Protein AF-F7YTV9-F1 (afdb_monomer_lite)

Radius of gyration: 25.94 Å; chains: 1; bounding box: 55×18×76 Å

Foldseek 3Di:
DPVVVVVLLVVLVVLLVVLVVCLVVVVVVVNVVSVVVNVVSVVPDPDDDPVSVVVVVVSVVVSVVSVVVVVVVVVVVVVVVVVVVVVVVVVVVVVVVVVVVVVVVD

Organism: NCBI:txid688269

Structure (mmCIF, N/CA/C/O backbone):
data_AF-F7YTV9-F1
#
_entry.id   AF-F7YTV9-F1
#
loop_
_atom_site.group_PDB
_atom_site.id
_atom_site.type_symbol
_atom_site.label_atom_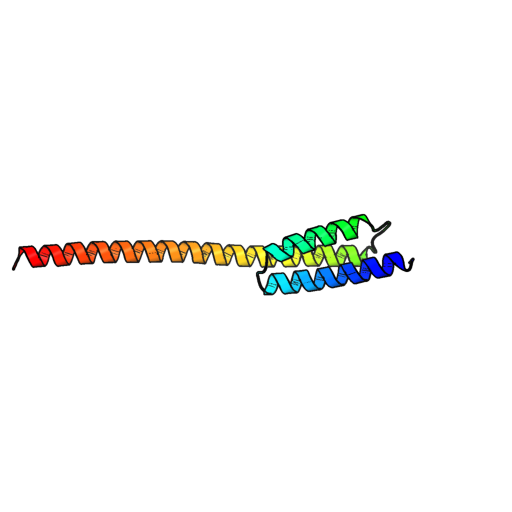id
_atom_site.label_alt_id
_atom_site.label_comp_id
_atom_site.label_asym_id
_atom_site.label_entity_id
_atom_site.label_seq_id
_atom_site.pdbx_PDB_ins_code
_atom_site.Cartn_x
_atom_site.Cartn_y
_atom_site.Cartn_z
_atom_site.occupancy
_atom_site.B_iso_or_equiv
_atom_site.auth_seq_id
_atom_site.auth_comp_id
_atom_site.auth_asym_id
_atom_site.auth_atom_id
_atom_site.pdbx_PDB_model_num
ATOM 1 N N . MET A 1 1 ? 18.338 -0.084 -26.266 1.00 57.09 1 MET A N 1
ATOM 2 C CA . MET A 1 1 ? 18.330 -0.548 -24.866 1.00 57.09 1 MET A CA 1
ATOM 3 C C . MET A 1 1 ? 19.078 -1.862 -24.836 1.00 57.09 1 MET A C 1
ATOM 5 O O . MET A 1 1 ? 18.886 -2.656 -25.748 1.00 57.09 1 MET A O 1
ATOM 9 N N . GLN A 1 2 ? 20.020 -2.038 -23.912 1.00 62.03 2 GLN A N 1
ATOM 10 C CA . GLN A 1 2 ? 20.727 -3.313 -23.776 1.00 62.03 2 GLN A CA 1
ATOM 11 C C . GLN A 1 2 ? 19.773 -4.340 -23.143 1.00 62.03 2 GLN A C 1
ATOM 13 O O . GLN A 1 2 ? 18.913 -3.963 -22.353 1.00 62.03 2 GLN A O 1
ATOM 18 N N . ALA A 1 3 ? 19.934 -5.632 -23.443 1.00 68.81 3 ALA A N 1
ATOM 19 C CA . ALA A 1 3 ? 19.089 -6.704 -22.891 1.00 68.81 3 ALA A CA 1
ATOM 20 C C . ALA A 1 3 ? 19.046 -6.732 -21.343 1.00 68.81 3 ALA A C 1
ATOM 22 O O . ALA A 1 3 ? 18.109 -7.263 -20.753 1.00 68.81 3 ALA A O 1
ATOM 23 N N . PHE A 1 4 ? 20.049 -6.142 -20.684 1.00 73.12 4 PHE A N 1
ATOM 24 C CA . PHE A 1 4 ? 20.094 -5.946 -19.235 1.00 73.12 4 PHE A CA 1
ATOM 25 C C . PHE A 1 4 ? 19.028 -4.954 -18.739 1.00 73.12 4 PHE A C 1
ATOM 27 O O . PHE A 1 4 ? 18.298 -5.265 -17.800 1.00 73.12 4 PHE A O 1
ATOM 34 N N . ASP A 1 5 ? 18.868 -3.810 -19.412 1.00 80.81 5 ASP A N 1
ATOM 35 C CA . ASP A 1 5 ? 17.855 -2.809 -19.054 1.00 80.81 5 ASP A CA 1
ATOM 36 C C . ASP A 1 5 ? 16.441 -3.368 -19.244 1.00 80.81 5 ASP A C 1
ATOM 38 O O . ASP A 1 5 ? 15.553 -3.105 -18.440 1.00 80.81 5 ASP A O 1
ATOM 42 N N . GLU A 1 6 ? 16.228 -4.198 -20.268 1.00 86.38 6 GLU A N 1
ATOM 43 C CA . GLU A 1 6 ? 14.932 -4.843 -20.515 1.00 86.38 6 GLU A CA 1
ATOM 44 C C . GLU A 1 6 ? 14.532 -5.794 -19.376 1.00 86.38 6 GLU A C 1
ATOM 46 O O . GLU A 1 6 ? 13.369 -5.818 -18.966 1.00 86.38 6 GLU A O 1
ATOM 51 N N . GLN A 1 7 ? 15.490 -6.539 -18.815 1.00 90.31 7 GLN A N 1
ATOM 52 C CA . GLN A 1 7 ? 15.245 -7.403 -17.656 1.00 90.31 7 GLN A CA 1
ATOM 53 C C . GLN A 1 7 ? 14.946 -6.593 -16.391 1.00 90.31 7 GLN A C 1
ATOM 55 O O . GLN A 1 7 ? 14.025 -6.946 -15.651 1.00 90.31 7 GLN A O 1
ATOM 60 N N . LEU A 1 8 ? 15.677 -5.497 -16.160 1.00 91.81 8 LEU A N 1
ATOM 61 C CA . LEU A 1 8 ? 15.413 -4.602 -15.033 1.00 91.81 8 LEU A CA 1
ATOM 62 C C . LEU A 1 8 ? 14.031 -3.953 -15.143 1.00 91.81 8 LEU A C 1
ATOM 64 O O . LEU A 1 8 ? 13.300 -3.926 -14.158 1.00 91.81 8 LEU A O 1
ATOM 68 N N . VAL A 1 9 ? 13.639 -3.488 -16.335 1.00 92.81 9 VAL A N 1
ATOM 69 C CA . VAL A 1 9 ? 12.306 -2.912 -16.576 1.00 92.81 9 VAL A CA 1
ATOM 70 C C . VAL A 1 9 ? 11.220 -3.945 -16.313 1.00 92.81 9 VAL A C 1
ATOM 72 O O . VAL A 1 9 ? 10.246 -3.636 -15.630 1.00 92.81 9 VAL A O 1
ATOM 75 N N . LYS A 1 10 ? 11.383 -5.175 -16.813 1.00 93.50 10 LYS A N 1
ATOM 76 C CA . LYS A 1 10 ? 10.409 -6.242 -16.575 1.00 93.50 10 LYS A CA 1
ATOM 77 C C . LYS A 1 10 ? 10.243 -6.515 -15.081 1.00 93.50 10 LYS A C 1
ATOM 79 O O . LYS A 1 10 ? 9.117 -6.516 -14.594 1.00 93.50 10 LYS A O 1
ATOM 84 N N . ARG A 1 11 ? 11.351 -6.687 -14.352 1.00 95.19 11 ARG A N 1
ATOM 85 C CA . ARG A 1 11 ? 11.300 -6.940 -12.908 1.00 95.19 11 ARG A CA 1
ATOM 86 C C . ARG A 1 11 ? 10.684 -5.766 -12.149 1.00 95.19 11 ARG A C 1
ATOM 88 O O . ARG A 1 11 ? 9.905 -5.978 -11.230 1.00 95.19 11 ARG A O 1
ATOM 95 N N . LEU A 1 12 ? 10.996 -4.536 -12.551 1.00 95.69 12 LEU A N 1
ATOM 96 C CA . LEU A 1 12 ? 10.431 -3.337 -11.945 1.00 95.69 12 LEU A CA 1
ATOM 97 C C . LEU A 1 12 ? 8.908 -3.280 -12.125 1.00 95.69 12 LEU A C 1
ATOM 99 O O . LEU A 1 12 ? 8.201 -3.007 -11.165 1.00 95.69 12 LEU A O 1
ATOM 103 N N . LEU A 1 13 ? 8.395 -3.604 -13.315 1.00 95.25 13 LEU A N 1
ATOM 104 C CA . LEU A 1 13 ? 6.951 -3.669 -13.565 1.00 95.25 13 LEU A CA 1
ATOM 105 C C . LEU A 1 13 ? 6.257 -4.771 -12.753 1.00 95.25 13 LEU A C 1
ATOM 107 O O . LEU A 1 13 ? 5.173 -4.534 -12.232 1.00 95.25 13 LEU A O 1
ATOM 111 N N . GLU A 1 14 ? 6.886 -5.941 -12.607 1.00 97.19 14 GLU A N 1
ATOM 112 C CA . GLU A 1 14 ? 6.37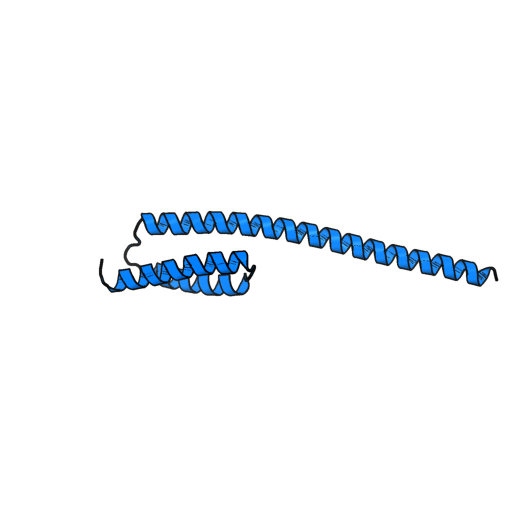3 -7.012 -11.739 1.00 97.19 14 GLU A CA 1
ATOM 113 C C . GLU A 1 14 ? 6.279 -6.553 -10.277 1.00 97.19 14 GLU A C 1
ATOM 115 O O . GLU A 1 14 ? 5.286 -6.829 -9.610 1.00 97.19 14 GLU A O 1
ATOM 120 N N . ILE A 1 15 ? 7.288 -5.830 -9.778 1.00 97.88 15 ILE A N 1
ATOM 121 C CA . ILE A 1 15 ? 7.255 -5.272 -8.420 1.00 97.88 15 ILE A CA 1
ATOM 122 C C . ILE A 1 15 ? 6.121 -4.256 -8.275 1.00 97.88 15 ILE A C 1
ATOM 124 O O . ILE A 1 15 ? 5.420 -4.280 -7.269 1.00 97.88 15 ILE A O 1
ATOM 128 N N . GLU A 1 16 ? 5.912 -3.380 -9.258 1.00 97.69 16 GLU A N 1
ATOM 129 C CA . GLU A 1 16 ? 4.826 -2.395 -9.204 1.00 97.69 16 GLU A CA 1
ATOM 130 C C . GLU A 1 16 ? 3.441 -3.061 -9.137 1.00 97.69 16 GLU A C 1
ATOM 132 O O . GLU A 1 16 ? 2.606 -2.647 -8.335 1.00 97.69 16 GLU A O 1
ATOM 137 N N . GLU A 1 17 ? 3.211 -4.132 -9.900 1.00 97.56 17 GLU A N 1
ATOM 138 C CA . GLU A 1 17 ? 1.967 -4.911 -9.822 1.00 97.56 17 GLU A CA 1
ATOM 139 C C . GLU A 1 17 ? 1.809 -5.603 -8.458 1.00 97.56 17 GLU A C 1
ATOM 141 O O . GLU A 1 17 ? 0.740 -5.556 -7.846 1.00 97.56 17 GLU A O 1
ATOM 146 N N . GLN A 1 18 ? 2.889 -6.189 -7.931 1.00 98.19 18 GLN A N 1
ATOM 147 C CA . GLN A 1 18 ? 2.878 -6.831 -6.615 1.00 98.19 18 GLN A CA 1
ATOM 148 C C . GLN A 1 18 ? 2.624 -5.831 -5.480 1.00 98.19 18 GLN A C 1
ATOM 150 O O . GLN A 1 18 ? 1.895 -6.147 -4.545 1.00 98.19 18 GLN A O 1
ATOM 155 N N . LEU A 1 19 ? 3.180 -4.618 -5.555 1.00 98.44 19 LEU A N 1
ATOM 156 C CA . LEU A 1 19 ? 2.925 -3.560 -4.573 1.00 98.44 19 LEU A CA 1
ATOM 157 C C . LEU A 1 19 ? 1.453 -3.143 -4.556 1.00 98.44 19 LEU A C 1
ATOM 159 O O . LEU A 1 19 ? 0.908 -2.899 -3.479 1.00 98.44 19 LEU A O 1
ATOM 163 N N . ASP A 1 20 ? 0.809 -3.077 -5.722 1.00 97.81 20 ASP A N 1
ATOM 164 C CA . ASP A 1 20 ? -0.625 -2.798 -5.805 1.00 97.81 20 ASP A CA 1
ATOM 165 C C . ASP A 1 20 ? -1.445 -3.931 -5.184 1.00 97.81 20 ASP A C 1
ATOM 167 O O . ASP A 1 20 ? -2.329 -3.663 -4.373 1.00 97.81 20 ASP A O 1
ATOM 171 N N . GLN A 1 21 ? -1.115 -5.189 -5.486 1.00 97.88 21 GLN A N 1
ATOM 172 C CA . GLN A 1 21 ? -1.805 -6.339 -4.903 1.00 97.88 21 GLN A CA 1
ATOM 173 C C . GLN A 1 21 ? -1.652 -6.396 -3.376 1.00 97.88 21 GLN A C 1
ATOM 175 O O . GLN A 1 21 ? -2.641 -6.549 -2.662 1.00 97.88 21 GLN A O 1
ATOM 180 N N . LEU A 1 22 ? -0.431 -6.244 -2.857 1.00 97.94 22 LEU A N 1
ATOM 181 C CA . LEU A 1 22 ? -0.183 -6.281 -1.415 1.00 97.94 22 LEU A CA 1
ATOM 182 C C . LEU A 1 22 ? -0.889 -5.143 -0.677 1.00 97.94 22 LEU A C 1
ATOM 184 O O . LEU A 1 22 ? -1.289 -5.330 0.470 1.00 97.94 22 LEU A O 1
ATOM 188 N N . LEU A 1 23 ? -1.052 -3.982 -1.315 1.00 97.31 23 LEU A N 1
ATOM 189 C CA . LEU A 1 23 ? -1.816 -2.883 -0.738 1.00 97.31 23 LEU A CA 1
ATOM 190 C C . LEU A 1 23 ? -3.304 -3.232 -0.613 1.00 97.31 23 LEU A C 1
ATOM 192 O O . LEU A 1 23 ? -3.889 -2.968 0.433 1.00 97.31 23 LEU A O 1
ATOM 196 N N . GLU A 1 24 ? -3.905 -3.834 -1.641 1.00 96.06 24 GLU A N 1
ATOM 197 C CA . GLU A 1 24 ? -5.303 -4.293 -1.584 1.00 96.06 24 GLU A CA 1
ATOM 198 C C . GLU A 1 24 ? -5.502 -5.415 -0.549 1.00 96.06 24 GLU A C 1
ATOM 200 O O . GLU A 1 24 ? -6.565 -5.526 0.056 1.00 96.06 24 GLU A O 1
ATOM 205 N N . GLU A 1 25 ? -4.470 -6.229 -0.314 1.00 96.81 25 GLU A N 1
ATOM 206 C CA . GLU A 1 25 ? -4.454 -7.276 0.716 1.00 96.81 25 GLU A CA 1
ATOM 207 C C . GLU A 1 25 ? -4.040 -6.759 2.112 1.00 96.81 25 GLU A C 1
ATOM 209 O O . GLU A 1 25 ? -3.972 -7.547 3.055 1.00 96.81 25 GLU A O 1
ATOM 214 N N . GLU A 1 26 ? -3.739 -5.461 2.261 1.00 94.94 26 GLU A N 1
ATOM 215 C CA . GLU A 1 26 ? -3.232 -4.830 3.494 1.00 94.94 26 GLU A CA 1
ATOM 216 C C . GLU A 1 26 ? -1.950 -5.488 4.067 1.00 94.94 26 GLU A C 1
ATOM 218 O O . GLU A 1 26 ? -1.650 -5.416 5.262 1.00 94.94 26 GLU A O 1
ATOM 223 N N . ARG A 1 27 ? -1.134 -6.116 3.212 1.00 96.62 27 ARG A N 1
ATOM 224 C CA . ARG A 1 27 ? 0.103 -6.834 3.578 1.00 96.62 27 ARG A CA 1
ATOM 225 C C . ARG A 1 27 ? 1.311 -5.896 3.630 1.00 96.62 27 ARG A C 1
ATOM 227 O O . ARG A 1 27 ? 2.299 -6.062 2.913 1.00 96.62 27 ARG A O 1
ATOM 234 N N . PHE A 1 28 ? 1.241 -4.895 4.507 1.00 93.44 28 PHE A N 1
ATOM 235 C CA . PHE A 1 28 ? 2.213 -3.792 4.574 1.00 93.44 28 PHE A CA 1
ATOM 236 C C . PHE A 1 28 ? 3.659 -4.223 4.877 1.00 93.44 28 PHE A C 1
ATOM 238 O O . PHE A 1 28 ? 4.600 -3.595 4.394 1.00 93.44 28 PHE A O 1
ATOM 245 N N . GLU A 1 29 ? 3.856 -5.288 5.657 1.00 93.50 29 GLU A N 1
ATOM 246 C CA . GLU A 1 29 ? 5.198 -5.801 5.979 1.00 93.50 29 GLU A CA 1
ATOM 247 C C . GLU A 1 29 ? 5.928 -6.302 4.722 1.00 93.50 29 GLU A C 1
ATOM 249 O O . GLU A 1 29 ? 7.103 -6.008 4.496 1.00 93.50 29 GLU A O 1
ATOM 254 N N . GLU A 1 30 ? 5.200 -6.981 3.838 1.00 96.44 30 GLU A N 1
ATOM 255 C CA . GLU A 1 30 ? 5.738 -7.501 2.582 1.00 96.44 30 GLU A CA 1
ATOM 256 C C . GLU A 1 30 ? 5.974 -6.388 1.561 1.00 96.44 30 GLU A C 1
ATOM 258 O O . GLU A 1 30 ? 6.963 -6.429 0.824 1.00 96.44 30 GLU A O 1
ATOM 263 N N . MET A 1 31 ? 5.141 -5.339 1.579 1.00 97.19 31 MET A N 1
ATOM 264 C CA . MET A 1 31 ? 5.377 -4.142 0.768 1.00 97.19 31 MET A CA 1
ATOM 265 C C . MET A 1 31 ? 6.734 -3.512 1.089 1.00 97.19 31 MET A C 1
ATOM 267 O O . MET A 1 31 ? 7.446 -3.120 0.169 1.00 97.19 31 MET A O 1
ATOM 271 N N . SER A 1 32 ? 7.122 -3.448 2.370 1.00 94.94 32 SER A N 1
ATOM 272 C CA . SER A 1 32 ? 8.426 -2.896 2.768 1.00 94.94 32 SER A CA 1
ATOM 273 C C . SER A 1 32 ? 9.582 -3.644 2.103 1.00 94.94 32 SER A C 1
ATOM 275 O O . SER A 1 32 ? 10.505 -3.018 1.588 1.00 94.94 32 SER A O 1
ATOM 277 N N . THR A 1 33 ? 9.501 -4.975 2.053 1.00 95.62 33 THR A N 1
ATOM 278 C CA . THR A 1 33 ? 10.537 -5.814 1.434 1.00 95.62 33 THR A CA 1
ATOM 279 C C . THR A 1 33 ? 10.616 -5.584 -0.080 1.00 95.62 33 THR A C 1
ATOM 281 O O . THR A 1 33 ? 11.708 -5.454 -0.635 1.00 95.62 33 THR A O 1
ATOM 284 N N . LEU A 1 34 ? 9.468 -5.471 -0.760 1.00 97.12 34 LEU A N 1
ATOM 285 C CA . LEU A 1 34 ? 9.430 -5.176 -2.197 1.00 97.12 34 LEU A CA 1
ATOM 286 C C . LEU A 1 34 ? 9.912 -3.764 -2.536 1.00 97.12 34 LEU A C 1
ATOM 288 O O . LEU A 1 34 ? 10.536 -3.569 -3.577 1.00 97.12 34 LEU A O 1
ATOM 292 N N . LEU A 1 35 ? 9.659 -2.776 -1.676 1.00 97.25 35 LEU A N 1
ATOM 293 C CA . LEU A 1 35 ? 10.164 -1.414 -1.862 1.00 97.25 35 LEU A CA 1
ATOM 294 C C . LEU A 1 35 ? 11.694 -1.354 -1.757 1.00 97.25 35 LEU A C 1
ATOM 296 O O . LEU A 1 35 ? 12.326 -0.619 -2.523 1.00 97.25 35 LEU A O 1
ATOM 300 N N . ASP A 1 36 ? 12.295 -2.153 -0.874 1.00 96.94 36 ASP A N 1
ATOM 301 C CA . ASP A 1 36 ? 13.751 -2.291 -0.791 1.00 96.94 36 ASP A CA 1
ATOM 302 C C . ASP A 1 36 ? 14.323 -2.956 -2.052 1.00 96.94 36 ASP A C 1
ATOM 304 O O . ASP A 1 36 ? 15.294 -2.459 -2.630 1.00 96.94 36 ASP A O 1
ATOM 308 N N . GLU A 1 37 ? 13.691 -4.025 -2.551 1.00 95.94 37 GLU A N 1
ATOM 309 C CA . GLU A 1 37 ? 14.077 -4.643 -3.827 1.00 95.94 37 GLU A CA 1
ATOM 310 C C . GLU A 1 37 ? 13.954 -3.649 -4.992 1.00 95.94 37 GLU A C 1
ATOM 312 O O . GLU A 1 37 ? 14.874 -3.517 -5.808 1.00 95.94 37 GLU A O 1
ATOM 317 N N . ARG A 1 38 ? 12.849 -2.894 -5.038 1.00 96.88 38 ARG A N 1
ATOM 318 C CA . ARG A 1 38 ? 12.615 -1.843 -6.030 1.00 96.88 38 ARG A CA 1
ATOM 319 C C . ARG A 1 38 ? 13.750 -0.834 -6.029 1.00 96.88 38 ARG A C 1
ATOM 321 O O . ARG A 1 38 ? 14.286 -0.516 -7.087 1.00 96.88 38 ARG A O 1
ATOM 328 N N . LYS A 1 39 ? 14.136 -0.344 -4.850 1.00 96.25 39 LYS A N 1
ATOM 329 C CA . LYS A 1 39 ? 15.229 0.618 -4.694 1.00 96.25 39 LYS A CA 1
ATOM 330 C C . LYS A 1 39 ? 16.537 0.072 -5.271 1.00 96.25 39 LYS A C 1
ATOM 332 O O . LYS A 1 39 ? 17.176 0.760 -6.062 1.00 96.25 39 LYS A O 1
ATOM 337 N N . LEU A 1 40 ? 16.887 -1.176 -4.956 1.00 95.31 40 LEU A N 1
ATOM 338 C CA . LEU A 1 40 ? 18.091 -1.827 -5.485 1.00 95.31 40 LEU A CA 1
ATOM 339 C C . LEU A 1 40 ? 18.063 -1.989 -7.011 1.00 95.31 40 LEU A C 1
ATOM 341 O O . LEU A 1 40 ? 19.112 -1.986 -7.650 1.00 95.31 40 LEU A O 1
ATOM 345 N N . ILE A 1 41 ? 16.886 -2.170 -7.611 1.00 94.31 41 ILE A N 1
ATOM 346 C CA . ILE A 1 41 ? 16.732 -2.217 -9.070 1.00 94.31 41 ILE A CA 1
ATOM 347 C C . ILE A 1 41 ? 16.907 -0.828 -9.675 1.00 94.31 41 ILE A C 1
ATOM 349 O O . ILE A 1 41 ? 17.650 -0.687 -10.643 1.00 94.31 41 ILE A O 1
ATOM 353 N N . LEU A 1 42 ? 16.271 0.191 -9.094 1.00 92.69 42 LEU A N 1
ATOM 354 C CA . LEU A 1 42 ? 16.385 1.579 -9.546 1.00 92.69 42 LEU A CA 1
ATOM 355 C C . LEU A 1 42 ? 17.845 2.064 -9.522 1.00 92.69 42 LEU A C 1
ATOM 357 O O . LEU A 1 42 ? 18.275 2.725 -10.459 1.00 92.69 42 LEU A O 1
ATOM 361 N N . GLU A 1 43 ? 18.628 1.669 -8.513 1.00 92.62 43 GLU A N 1
ATOM 362 C CA . GLU A 1 43 ? 20.065 1.979 -8.406 1.00 92.62 43 GLU A CA 1
ATOM 363 C C . GLU A 1 43 ? 20.929 1.330 -9.505 1.00 92.62 43 GLU A C 1
ATOM 365 O O . GLU A 1 43 ? 22.035 1.797 -9.773 1.00 92.62 43 GLU A O 1
ATOM 370 N N . LYS A 1 44 ? 20.447 0.260 -10.153 1.00 91.19 44 LYS A N 1
ATOM 371 C CA . LYS A 1 44 ? 21.164 -0.429 -11.242 1.00 91.19 44 LYS A CA 1
ATOM 372 C C . LYS A 1 44 ? 20.919 0.194 -12.611 1.00 91.19 44 LYS A C 1
ATOM 374 O O . LYS A 1 44 ? 21.650 -0.121 -13.551 1.00 91.19 44 LYS A O 1
ATOM 379 N N . PHE A 1 45 ? 19.902 1.042 -12.749 1.00 87.12 45 PHE A N 1
ATOM 380 C CA . PHE A 1 45 ? 19.659 1.734 -14.006 1.00 87.12 45 PHE A CA 1
ATOM 381 C C . PHE A 1 45 ? 20.725 2.800 -14.239 1.00 87.12 45 PHE A C 1
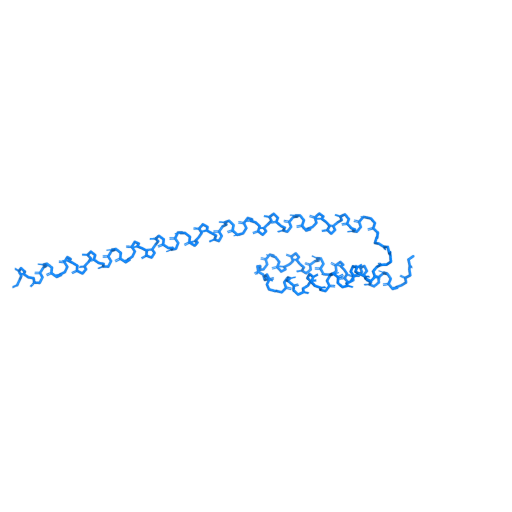ATOM 383 O O . PHE A 1 45 ? 20.973 3.652 -13.391 1.00 87.12 45 PHE A O 1
ATOM 390 N N . THR A 1 46 ? 21.323 2.782 -15.431 1.00 84.12 46 THR A N 1
ATOM 391 C CA . THR A 1 46 ? 22.181 3.892 -15.875 1.00 84.12 46 THR A CA 1
ATOM 392 C C . THR A 1 46 ? 21.333 5.104 -16.268 1.00 84.12 46 THR A C 1
ATO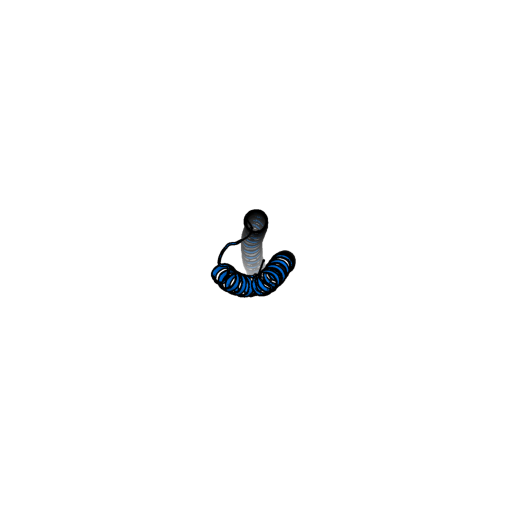M 394 O O . THR A 1 46 ? 21.707 6.237 -15.983 1.00 84.12 46 THR A O 1
ATOM 397 N N . ASP A 1 47 ? 20.177 4.858 -16.891 1.00 85.31 47 ASP A N 1
ATOM 398 C CA . ASP A 1 47 ? 19.158 5.859 -17.196 1.00 85.31 47 ASP A CA 1
ATOM 399 C C . ASP A 1 47 ? 17.778 5.183 -17.196 1.00 85.31 47 ASP A C 1
ATOM 401 O O . ASP A 1 47 ? 17.592 4.139 -17.827 1.00 85.31 47 ASP A O 1
ATOM 405 N N . ILE A 1 48 ? 16.816 5.747 -16.464 1.00 87.19 48 ILE A N 1
ATOM 406 C CA . ILE A 1 48 ? 15.443 5.230 -16.433 1.00 87.19 48 ILE A CA 1
ATOM 407 C C . ILE A 1 48 ? 14.626 5.949 -17.501 1.00 87.19 48 ILE A C 1
ATOM 409 O O . ILE A 1 48 ? 14.584 7.181 -17.508 1.00 87.19 48 ILE A O 1
ATOM 413 N N . PRO A 1 49 ? 13.872 5.215 -18.341 1.00 89.56 49 PRO A N 1
ATOM 414 C CA . PRO A 1 49 ? 12.933 5.840 -19.257 1.00 89.56 49 PRO A CA 1
ATOM 415 C C . PRO A 1 49 ? 11.986 6.789 -18.510 1.00 89.56 49 PRO A C 1
ATOM 417 O O . PRO A 1 49 ? 11.265 6.373 -17.605 1.00 89.56 49 PRO A O 1
ATOM 420 N N . VAL A 1 50 ? 11.950 8.061 -18.914 1.00 91.50 50 VAL A N 1
ATOM 421 C CA . VAL A 1 50 ? 11.172 9.120 -18.238 1.00 91.50 50 VAL A CA 1
ATOM 422 C C . VAL A 1 50 ? 9.709 8.723 -18.017 1.00 91.50 50 VAL A C 1
ATOM 424 O O . VAL A 1 50 ? 9.143 8.977 -16.957 1.00 91.50 50 VAL A O 1
ATOM 427 N N . GLU A 1 51 ? 9.093 8.060 -18.995 1.00 93.25 51 GLU A N 1
ATOM 428 C CA . GLU A 1 51 ? 7.705 7.600 -18.888 1.00 93.25 51 GLU A CA 1
ATOM 429 C C . GLU A 1 51 ? 7.520 6.490 -17.843 1.00 93.25 51 GLU A C 1
ATOM 431 O O . GLU A 1 51 ? 6.479 6.430 -17.192 1.00 93.25 51 GLU A O 1
ATOM 436 N N . LEU A 1 52 ? 8.530 5.643 -17.627 1.00 92.69 52 LEU A N 1
ATOM 437 C CA . LEU A 1 52 ? 8.519 4.646 -16.558 1.00 92.69 52 LEU A CA 1
ATOM 438 C C . LEU A 1 52 ? 8.656 5.318 -15.187 1.00 92.69 52 LEU A C 1
ATOM 440 O O . LEU A 1 52 ? 7.869 5.024 -14.291 1.00 92.69 52 LEU A O 1
ATOM 444 N N . ALA A 1 53 ? 9.577 6.277 -15.048 1.00 93.69 53 ALA A N 1
ATOM 445 C CA . ALA A 1 53 ? 9.729 7.050 -13.813 1.00 93.69 53 ALA A CA 1
ATOM 446 C C . ALA A 1 53 ? 8.432 7.785 -13.429 1.00 93.69 53 ALA A C 1
ATOM 448 O O . ALA A 1 53 ? 8.008 7.729 -12.276 1.00 93.69 53 ALA A O 1
ATOM 449 N N . LYS A 1 54 ? 7.760 8.423 -14.399 1.00 96.25 54 LYS A N 1
ATOM 450 C CA . LYS A 1 54 ? 6.464 9.087 -14.177 1.00 96.25 54 LYS A CA 1
ATOM 451 C C . LYS A 1 54 ? 5.385 8.115 -13.707 1.00 96.25 54 LYS A C 1
ATOM 453 O O . LYS A 1 54 ? 4.630 8.452 -12.799 1.00 96.25 54 LYS A O 1
ATOM 458 N N . LYS A 1 55 ? 5.308 6.923 -14.308 1.00 95.94 55 LYS A N 1
ATOM 459 C CA . LYS A 1 55 ? 4.339 5.892 -13.908 1.00 95.94 55 LYS A CA 1
ATOM 460 C C . LYS A 1 55 ? 4.561 5.435 -12.471 1.00 95.94 55 LYS A C 1
ATOM 462 O O . LYS A 1 55 ? 3.600 5.405 -11.713 1.00 95.94 55 LYS A O 1
ATOM 467 N N . ILE A 1 56 ? 5.807 5.143 -12.098 1.00 96.44 56 ILE A N 1
ATOM 468 C CA . ILE A 1 56 ? 6.165 4.724 -10.734 1.00 96.44 56 ILE A CA 1
ATOM 469 C C . ILE A 1 56 ? 5.826 5.830 -9.735 1.00 96.44 56 ILE A C 1
ATOM 471 O O . ILE A 1 56 ? 5.176 5.578 -8.727 1.00 96.44 56 ILE A O 1
ATOM 475 N N . PHE A 1 57 ? 6.187 7.077 -10.049 1.00 96.81 57 PHE A N 1
ATOM 476 C CA . PHE A 1 57 ? 5.873 8.214 -9.189 1.00 96.81 57 PHE A CA 1
ATOM 477 C C . PHE A 1 57 ? 4.361 8.389 -8.983 1.00 96.81 57 PHE A C 1
ATOM 479 O O . PHE A 1 57 ? 3.906 8.558 -7.853 1.00 96.81 57 PHE A O 1
ATOM 486 N N . GLN A 1 58 ? 3.569 8.311 -10.056 1.00 97.88 58 GLN A N 1
ATOM 487 C CA . GLN A 1 58 ? 2.112 8.405 -9.956 1.00 97.88 58 GLN A CA 1
ATOM 488 C C . GLN A 1 58 ? 1.519 7.237 -9.158 1.00 97.88 58 GLN A C 1
ATOM 490 O O . GLN A 1 58 ? 0.604 7.443 -8.361 1.00 97.88 58 GLN A O 1
ATOM 495 N N . ALA A 1 59 ? 2.034 6.020 -9.353 1.00 97.12 59 ALA A N 1
ATOM 496 C CA . ALA A 1 59 ? 1.607 4.851 -8.594 1.00 97.12 59 ALA A CA 1
ATOM 497 C C . ALA A 1 59 ? 1.885 5.039 -7.096 1.00 97.12 59 ALA A C 1
ATOM 499 O O . ALA A 1 59 ? 0.992 4.829 -6.280 1.00 97.12 59 ALA A O 1
ATOM 500 N N . ASP A 1 60 ? 3.066 5.541 -6.731 1.00 97.94 60 ASP A N 1
ATOM 501 C CA . ASP A 1 60 ? 3.415 5.837 -5.340 1.00 97.94 60 ASP A CA 1
ATOM 502 C C . ASP A 1 60 ? 2.495 6.892 -4.718 1.00 97.94 60 ASP A C 1
ATOM 504 O O . ASP A 1 60 ? 2.047 6.719 -3.584 1.00 97.94 60 ASP A O 1
ATOM 508 N N . GLN A 1 61 ? 2.143 7.951 -5.455 1.00 98.25 61 GLN A N 1
ATOM 509 C CA . GLN A 1 61 ? 1.163 8.932 -4.979 1.00 98.25 61 GLN A CA 1
ATOM 510 C C . GLN A 1 61 ? -0.197 8.283 -4.701 1.00 98.25 61 GLN A C 1
ATOM 512 O O . GLN A 1 61 ? -0.759 8.470 -3.621 1.00 98.25 61 GLN A O 1
ATOM 517 N N . ASN A 1 62 ? -0.684 7.460 -5.630 1.00 97.75 62 ASN A N 1
ATOM 518 C CA . ASN A 1 62 ? -1.960 6.765 -5.477 1.00 97.75 62 ASN A CA 1
ATOM 519 C C . ASN A 1 62 ? -1.939 5.801 -4.276 1.00 97.75 62 ASN A C 1
ATOM 521 O O . ASN A 1 62 ? -2.893 5.758 -3.496 1.00 97.75 62 ASN A O 1
ATOM 525 N N . ARG A 1 63 ? -0.849 5.042 -4.089 1.00 97.81 63 ARG A N 1
ATOM 526 C CA . ARG A 1 63 ? -0.682 4.139 -2.939 1.00 97.81 63 ARG A CA 1
ATOM 527 C C . ARG A 1 63 ? -0.660 4.911 -1.626 1.00 97.81 63 ARG A C 1
ATOM 529 O O . ARG A 1 63 ? -1.327 4.507 -0.680 1.00 97.81 63 ARG A O 1
ATOM 536 N N . MET A 1 64 ? 0.041 6.042 -1.571 1.00 97.62 64 MET A N 1
ATOM 537 C CA . MET A 1 64 ? 0.088 6.885 -0.375 1.00 97.62 64 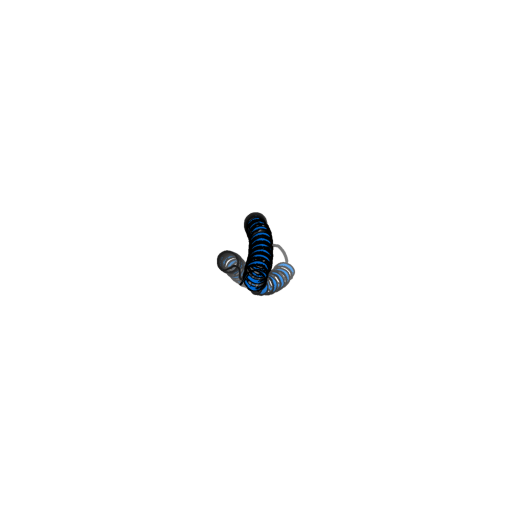MET A CA 1
ATOM 538 C C . MET A 1 64 ? -1.285 7.442 0.004 1.00 97.62 64 MET A C 1
ATOM 540 O O . MET A 1 64 ? -1.629 7.460 1.187 1.00 97.62 64 MET A O 1
ATOM 544 N N . GLU A 1 65 ? -2.090 7.862 -0.972 1.00 97.88 65 GLU A N 1
ATOM 545 C CA . GLU A 1 65 ? -3.465 8.305 -0.723 1.00 97.88 65 GLU A CA 1
ATOM 546 C C . GLU A 1 65 ? -4.342 7.173 -0.175 1.00 97.88 65 GLU A C 1
ATOM 548 O O . GLU A 1 65 ? -5.039 7.364 0.826 1.00 97.88 65 GLU A O 1
ATOM 553 N N . LYS A 1 66 ? -4.258 5.975 -0.767 1.00 97.25 66 LYS A N 1
ATOM 554 C CA . LYS A 1 66 ? -4.966 4.781 -0.281 1.00 97.25 66 LYS A CA 1
ATOM 555 C C . LYS A 1 66 ? -4.552 4.409 1.144 1.00 97.25 66 LYS A C 1
ATOM 557 O O . LYS A 1 66 ? -5.413 4.262 2.008 1.00 97.25 66 LYS A O 1
ATOM 562 N N . ILE A 1 67 ? -3.247 4.324 1.414 1.00 97.00 67 ILE A N 1
ATOM 563 C CA . ILE A 1 67 ? -2.708 4.020 2.749 1.00 97.00 67 ILE A CA 1
ATOM 564 C C . ILE A 1 67 ? -3.197 5.052 3.764 1.00 97.00 67 ILE A C 1
ATOM 566 O O . ILE A 1 67 ? -3.645 4.686 4.848 1.00 97.00 67 ILE A O 1
ATOM 570 N N . LYS A 1 68 ? -3.166 6.344 3.418 1.00 97.19 68 LYS A N 1
ATOM 571 C CA . LYS A 1 68 ? -3.674 7.403 4.294 1.00 97.19 68 LYS A CA 1
ATOM 572 C C . LYS A 1 68 ? -5.142 7.172 4.654 1.00 97.19 68 LYS A C 1
ATOM 574 O O . LYS A 1 68 ? -5.488 7.251 5.831 1.00 97.19 68 LYS A O 1
ATOM 579 N N . HIS A 1 69 ? -5.983 6.856 3.671 1.00 96.69 69 HIS A N 1
ATOM 580 C CA . HIS A 1 69 ? -7.396 6.581 3.918 1.00 96.69 69 HIS A CA 1
ATOM 581 C C . HIS A 1 69 ? -7.601 5.361 4.829 1.00 96.69 69 HIS A C 1
ATOM 583 O O . HIS A 1 69 ? -8.369 5.437 5.789 1.00 96.69 69 HIS A O 1
ATOM 589 N N . LEU A 1 70 ? -6.866 4.269 4.591 1.00 95.94 70 LEU A N 1
ATOM 590 C CA . LEU A 1 70 ? -6.898 3.076 5.445 1.00 95.94 70 LEU A CA 1
ATOM 591 C C . LEU A 1 70 ? -6.490 3.407 6.889 1.00 95.94 70 LEU A C 1
ATOM 593 O O . LEU A 1 70 ? -7.176 3.029 7.838 1.00 95.94 70 LEU A O 1
ATOM 597 N N . MET A 1 71 ? -5.424 4.188 7.079 1.00 94.88 71 MET A N 1
ATOM 598 C CA . MET A 1 71 ? -4.976 4.600 8.414 1.00 94.88 71 MET A CA 1
ATOM 599 C C . MET A 1 71 ? -6.006 5.476 9.138 1.00 94.88 71 MET A C 1
ATOM 601 O O . MET A 1 71 ? -6.202 5.337 10.348 1.00 94.88 71 MET A O 1
ATOM 605 N N . GLU A 1 72 ? -6.699 6.361 8.420 1.00 97.19 72 GLU A N 1
ATOM 606 C CA . GLU A 1 72 ? -7.794 7.157 8.980 1.00 97.19 72 GLU A CA 1
ATOM 607 C C . GLU A 1 72 ? -8.955 6.267 9.448 1.00 97.19 72 GLU A C 1
ATOM 609 O O . GLU A 1 72 ? -9.473 6.467 10.552 1.00 97.19 72 GLU A O 1
ATOM 614 N N . GLN A 1 73 ? -9.326 5.252 8.662 1.00 96.19 73 GLN A N 1
ATOM 615 C CA . GLN A 1 73 ? -10.362 4.285 9.030 1.00 96.19 73 GLN A CA 1
ATOM 616 C C . GLN A 1 73 ? -9.964 3.461 10.261 1.00 96.19 73 GLN A C 1
ATOM 618 O O . GLN A 1 73 ? -10.733 3.386 11.223 1.00 96.19 73 GLN A O 1
ATOM 623 N N . ILE A 1 74 ? -8.747 2.910 10.283 1.00 95.44 74 ILE A N 1
ATOM 624 C CA . ILE A 1 74 ? -8.219 2.139 11.420 1.00 95.44 74 ILE A CA 1
ATOM 625 C C . ILE A 1 74 ? -8.195 2.999 12.689 1.00 95.44 74 ILE A C 1
ATOM 627 O O . ILE A 1 74 ? -8.614 2.554 13.759 1.00 95.44 74 ILE A O 1
ATOM 631 N N . SER A 1 75 ? -7.772 4.260 12.583 1.00 96.00 75 SER A N 1
ATOM 632 C CA . SER A 1 75 ? -7.767 5.203 13.707 1.00 96.00 75 SER A CA 1
ATOM 633 C C . SER A 1 75 ? -9.173 5.443 14.273 1.00 96.00 75 SER A C 1
ATOM 635 O O . SER A 1 75 ? -9.383 5.417 15.493 1.00 96.00 75 SER A O 1
ATOM 637 N N . GLN A 1 76 ? -10.173 5.614 13.401 1.00 96.94 76 GLN A N 1
ATOM 638 C CA . GLN A 1 76 ? -11.569 5.753 13.822 1.00 96.94 76 GLN A CA 1
ATOM 639 C C . GLN A 1 76 ? -12.090 4.484 14.504 1.00 96.94 76 GLN A C 1
ATOM 641 O O . GLN A 1 76 ? -12.699 4.576 15.575 1.00 96.94 76 GLN A O 1
ATOM 646 N N . GLN A 1 77 ? -11.808 3.308 13.939 1.00 96.44 77 GLN A N 1
ATOM 647 C CA . GLN A 1 77 ? -12.191 2.020 14.522 1.00 96.44 77 GLN A CA 1
ATOM 648 C C . GLN A 1 77 ? -11.541 1.805 15.895 1.00 96.44 77 GLN A C 1
ATOM 650 O O . GLN A 1 77 ? -12.219 1.418 16.848 1.00 96.44 77 GLN A O 1
ATOM 655 N N . ALA A 1 78 ? -10.258 2.137 16.051 1.00 96.81 78 ALA A N 1
ATOM 656 C CA . ALA A 1 78 ? -9.557 2.048 17.330 1.00 96.81 78 ALA A CA 1
ATOM 657 C C . ALA A 1 78 ? -10.198 2.949 18.400 1.00 96.81 78 ALA A C 1
ATOM 659 O O . ALA A 1 78 ? -10.385 2.534 19.550 1.00 96.81 78 ALA A O 1
ATOM 660 N N . LYS A 1 79 ? -10.602 4.171 18.025 1.00 96.25 79 LYS A N 1
ATOM 661 C CA . LYS A 1 79 ? -11.320 5.087 18.923 1.00 96.25 79 LYS A CA 1
ATOM 662 C C . LYS A 1 79 ? -12.673 4.516 19.352 1.00 96.25 79 LYS A C 1
ATOM 664 O O . LYS A 1 79 ? -12.984 4.546 20.545 1.00 96.25 79 LYS A O 1
ATOM 669 N N . GLN A 1 80 ? -13.451 3.983 18.410 1.00 96.44 80 GLN A N 1
ATOM 670 C CA . GLN A 1 80 ? -14.748 3.361 18.691 1.00 96.44 80 GLN A CA 1
ATOM 671 C C . GLN A 1 80 ? -14.600 2.125 19.585 1.00 96.44 80 GLN A C 1
ATOM 673 O O . GLN A 1 80 ? -15.325 1.995 20.567 1.00 96.44 80 GLN A O 1
ATOM 678 N N . SER A 1 81 ? -13.611 1.271 19.317 1.00 96.62 81 SER A N 1
ATOM 679 C CA . SER A 1 81 ? -13.304 0.093 20.135 1.00 96.62 81 SER A CA 1
ATOM 680 C C . SER A 1 81 ? -12.978 0.478 21.583 1.00 96.62 81 SER A C 1
ATOM 682 O O . SER A 1 81 ? -13.567 -0.051 22.528 1.00 96.62 81 SER A O 1
ATOM 684 N N . LYS A 1 82 ? -12.136 1.502 21.785 1.00 96.00 82 LYS A N 1
ATOM 685 C CA . LYS A 1 82 ? -11.822 2.030 23.124 1.00 96.00 82 LYS A CA 1
ATOM 686 C C . LYS A 1 82 ? -13.056 2.583 23.845 1.00 96.00 82 LYS A C 1
ATOM 688 O O . LYS A 1 82 ? -13.216 2.373 25.051 1.00 96.00 82 LYS A O 1
ATOM 693 N N . GLN A 1 83 ? -13.927 3.294 23.129 1.00 95.19 83 GLN A N 1
ATOM 694 C CA . GLN A 1 83 ? -15.192 3.788 23.680 1.00 95.19 83 GLN A CA 1
ATOM 695 C C . GLN A 1 83 ? -16.124 2.632 24.063 1.00 95.19 83 GLN A C 1
ATOM 697 O O . GLN A 1 83 ? -16.665 2.642 25.167 1.00 95.19 83 GLN A O 1
ATOM 702 N N . GLY A 1 84 ? -16.240 1.611 23.210 1.00 96.12 84 GLY A N 1
ATOM 703 C CA . GLY A 1 84 ? -16.990 0.386 23.485 1.00 96.12 84 GLY A CA 1
ATOM 704 C C . GLY A 1 84 ? -16.491 -0.322 24.743 1.00 96.12 84 GLY A C 1
ATOM 705 O O . GLY A 1 84 ? -17.277 -0.594 25.647 1.00 96.12 84 GLY A O 1
ATOM 706 N N . GLN A 1 85 ? -15.175 -0.519 24.869 1.00 96.31 85 GLN A N 1
ATOM 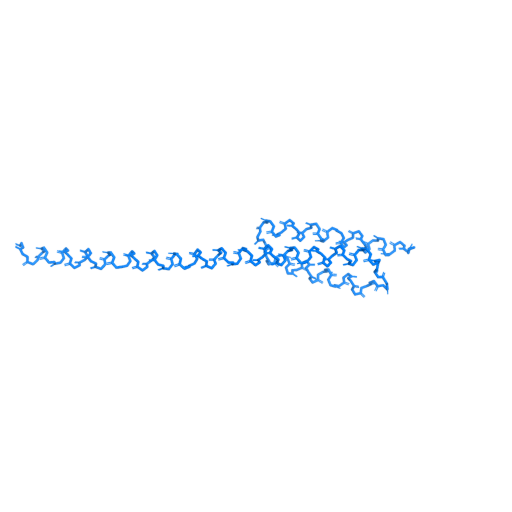707 C CA . GLN A 1 85 ? -14.569 -1.117 26.062 1.00 96.31 85 GLN A CA 1
ATOM 708 C C . GLN A 1 85 ? -14.849 -0.296 27.328 1.00 96.31 85 GLN A C 1
ATOM 710 O O . GLN A 1 85 ? -15.155 -0.853 28.383 1.00 96.31 85 GLN A O 1
ATOM 715 N N . THR A 1 86 ? -14.774 1.033 27.230 1.00 96.00 86 THR A N 1
ATOM 716 C CA . THR A 1 86 ? -15.087 1.931 28.352 1.00 96.00 86 THR A CA 1
ATOM 717 C C . THR A 1 86 ? -16.553 1.800 28.768 1.00 96.00 86 THR A C 1
ATOM 719 O O . THR A 1 86 ? -16.844 1.681 29.958 1.00 96.00 86 THR A O 1
ATOM 722 N N . GLY A 1 87 ? -17.472 1.765 27.799 1.00 96.31 87 GLY A N 1
ATOM 723 C CA . GLY A 1 87 ? -18.901 1.574 28.041 1.00 96.31 87 GLY A CA 1
ATOM 724 C C . GLY A 1 87 ? -19.217 0.229 28.696 1.00 96.31 87 GLY A C 1
ATOM 725 O O . GLY A 1 87 ? -19.952 0.189 29.681 1.00 96.31 87 GLY A O 1
ATOM 726 N N . LEU A 1 88 ? -18.602 -0.860 28.221 1.00 95.88 88 LEU A N 1
ATOM 727 C CA . LEU A 1 88 ? -18.746 -2.195 28.813 1.00 95.88 88 LEU A CA 1
ATOM 728 C C . LEU A 1 88 ? -18.255 -2.235 30.268 1.00 95.88 88 LEU A C 1
ATOM 730 O O . LEU A 1 88 ? -18.941 -2.770 31.139 1.00 95.88 88 LEU A O 1
ATOM 734 N N . ASN A 1 89 ? -17.103 -1.624 30.553 1.00 94.81 89 ASN A N 1
ATOM 735 C CA . ASN A 1 89 ? -16.554 -1.556 31.910 1.00 94.81 89 ASN A CA 1
ATOM 736 C C . ASN A 1 89 ? -17.446 -0.734 32.856 1.00 94.81 89 ASN A C 1
ATOM 738 O O . ASN A 1 89 ? -17.646 -1.116 34.014 1.00 94.81 89 ASN A O 1
ATOM 742 N N . ALA A 1 90 ? -18.003 0.377 32.365 1.00 94.69 90 ALA A N 1
ATOM 743 C CA . ALA A 1 90 ? -18.941 1.198 33.124 1.00 94.69 90 ALA A CA 1
ATOM 744 C C . ALA A 1 90 ? -20.239 0.430 33.419 1.00 94.69 90 ALA A C 1
ATOM 746 O O . ALA A 1 90 ? -20.692 0.409 34.562 1.00 94.69 90 ALA A O 1
ATOM 747 N N . TYR A 1 91 ? -20.795 -0.262 32.421 1.00 94.19 91 TYR A N 1
ATOM 748 C CA . TYR A 1 91 ? -21.983 -1.099 32.590 1.00 94.19 91 TYR A CA 1
ATOM 749 C C . TYR A 1 91 ? -21.761 -2.213 33.620 1.00 94.19 91 TYR A C 1
ATOM 751 O O . TYR A 1 91 ? -22.576 -2.377 34.527 1.00 94.19 91 TYR A O 1
ATOM 759 N N . LYS A 1 92 ? -20.627 -2.926 33.545 1.00 93.50 92 LYS A N 1
ATOM 760 C CA . LYS A 1 92 ? -20.265 -3.962 34.524 1.00 93.50 92 LYS A CA 1
ATOM 761 C C . LYS A 1 92 ? -20.205 -3.400 35.949 1.00 93.50 92 LYS A C 1
ATOM 763 O O . LYS A 1 92 ? -20.816 -3.963 36.852 1.00 93.50 92 LYS A O 1
ATOM 768 N N . SER A 1 93 ? -19.551 -2.251 36.130 1.00 92.25 93 SER A N 1
ATOM 769 C CA . SER A 1 93 ? -19.476 -1.563 37.429 1.00 92.25 93 SER A CA 1
ATOM 770 C C . SER A 1 93 ? -20.858 -1.183 37.975 1.00 92.25 93 SER A C 1
ATOM 772 O O . SER A 1 93 ? -21.119 -1.331 39.168 1.00 92.25 93 SER A O 1
ATOM 774 N N . LEU A 1 94 ? -21.760 -0.698 37.114 1.00 92.88 94 LEU A N 1
ATOM 775 C CA . LEU A 1 94 ? -23.129 -0.346 37.505 1.00 92.88 94 LEU A CA 1
ATOM 776 C C . LEU A 1 94 ? -23.940 -1.580 37.912 1.00 92.88 94 LEU A C 1
ATOM 778 O O . LEU A 1 94 ? -24.665 -1.539 38.910 1.00 92.88 94 LEU A O 1
ATOM 782 N N . LEU A 1 95 ? -23.801 -2.681 37.171 1.00 90.56 95 LEU A N 1
ATOM 783 C CA . LEU A 1 95 ? -24.465 -3.946 37.471 1.00 90.56 95 LEU A CA 1
ATOM 784 C C . LEU A 1 95 ? -24.016 -4.504 38.830 1.00 90.56 95 LEU A C 1
ATOM 786 O O . LEU A 1 95 ? -24.860 -4.859 39.652 1.00 90.56 95 LEU A O 1
ATOM 790 N N . GLU A 1 96 ? -22.710 -4.511 39.105 1.00 88.62 96 GLU A N 1
ATOM 791 C CA . GLU A 1 96 ? -22.148 -4.938 40.395 1.00 88.62 96 GLU A CA 1
ATOM 792 C C . GLU A 1 96 ? -22.666 -4.072 41.553 1.00 88.62 96 GLU A C 1
ATOM 794 O O . GLU A 1 96 ? -23.103 -4.594 42.576 1.00 88.62 96 GLU A O 1
ATOM 799 N N . GLN A 1 97 ? -22.694 -2.744 41.395 1.00 84.19 97 GLN A N 1
ATOM 800 C CA . GLN A 1 97 ? -23.231 -1.842 42.422 1.00 84.19 97 GLN A CA 1
ATOM 801 C C . GLN A 1 97 ? -24.728 -2.044 42.674 1.00 84.19 97 GLN A C 1
ATOM 803 O O . GLN A 1 97 ? -25.182 -1.910 43.810 1.00 84.19 97 GLN A O 1
ATOM 808 N N . THR A 1 98 ? -25.495 -2.339 41.625 1.00 79.62 98 THR A N 1
ATOM 809 C CA . THR A 1 98 ? -26.945 -2.545 41.727 1.00 79.62 98 THR A CA 1
ATOM 810 C C . THR A 1 98 ? -27.250 -3.871 42.415 1.00 79.62 98 THR A C 1
ATOM 812 O O . THR A 1 98 ? -28.059 -3.906 43.339 1.00 79.62 98 THR A O 1
ATOM 815 N N . THR A 1 99 ? -26.536 -4.934 42.042 1.00 74.38 99 THR A N 1
ATOM 816 C CA . THR A 1 99 ? -26.671 -6.267 42.649 1.00 74.38 99 THR A CA 1
ATOM 817 C C . THR A 1 99 ? -26.283 -6.233 44.131 1.00 74.38 99 THR A C 1
ATOM 819 O O . THR A 1 99 ? -27.080 -6.596 44.987 1.00 74.38 99 THR A O 1
ATOM 822 N N . ASN A 1 100 ? -25.137 -5.626 44.463 1.00 71.06 100 ASN A N 1
ATOM 823 C CA . ASN A 1 100 ? -24.682 -5.476 45.851 1.00 71.06 100 ASN A CA 1
ATOM 824 C C . ASN A 1 100 ? -25.613 -4.614 46.729 1.00 71.06 100 ASN A C 1
ATOM 826 O O . ASN A 1 100 ? -25.548 -4.687 47.957 1.00 71.06 100 ASN A O 1
ATOM 830 N N . LYS A 1 101 ? -26.434 -3.734 46.135 1.00 63.88 101 LYS A N 1
ATOM 831 C CA . LYS A 1 101 ? -27.457 -2.971 46.870 1.00 63.88 101 LYS A CA 1
ATOM 832 C C . LYS A 1 101 ? -28.696 -3.812 47.168 1.00 63.88 101 LYS A C 1
ATOM 834 O O . LYS A 1 101 ? -29.272 -3.630 48.235 1.00 63.88 101 LYS A O 1
ATOM 839 N N . LEU A 1 102 ? -29.088 -4.701 46.256 1.00 59.66 102 LEU A N 1
ATOM 840 C CA . LEU A 1 102 ? -30.196 -5.638 46.453 1.00 59.66 102 LEU A CA 1
ATOM 841 C C . LEU A 1 102 ? -29.880 -6.645 47.565 1.00 59.66 102 LEU A C 1
ATOM 843 O O . LEU A 1 102 ? -30.687 -6.780 48.477 1.00 59.66 102 LEU A O 1
ATOM 847 N N . ASP A 1 103 ? -28.673 -7.216 47.574 1.00 58.06 103 ASP A N 1
ATOM 848 C CA . ASP A 1 103 ? -28.237 -8.187 48.595 1.00 58.06 103 ASP A CA 1
ATOM 849 C C . ASP A 1 103 ? -28.169 -7.604 50.020 1.00 58.06 103 ASP A C 1
ATOM 851 O O . ASP A 1 103 ? -28.162 -8.338 51.001 1.00 58.06 103 ASP A O 1
ATOM 855 N N . LYS A 1 104 ? -28.099 -6.274 50.164 1.00 61.69 104 LYS A N 1
ATOM 856 C CA . LYS A 1 104 ? -28.128 -5.592 51.473 1.00 61.69 104 LYS A CA 1
ATOM 857 C C . LYS A 1 104 ? -29.542 -5.294 51.978 1.00 61.69 104 LYS A C 1
ATOM 859 O O . LYS A 1 104 ? -29.682 -4.824 53.106 1.00 61.69 104 LYS A O 1
ATOM 864 N N . LEU A 1 105 ? -30.559 -5.475 51.138 1.00 59.66 105 LEU A N 1
ATOM 865 C CA . LEU A 1 105 ? -31.962 -5.164 51.430 1.00 59.66 105 LEU A CA 1
ATOM 866 C C . LEU A 1 105 ? -32.833 -6.421 51.597 1.00 59.66 105 LEU A C 1
ATOM 868 O O . LEU A 1 105 ? -33.995 -6.288 51.982 1.00 59.66 105 LEU A O 1
ATOM 872 N N . THR A 1 106 ? -32.287 -7.604 51.313 1.00 49.72 106 THR A N 1
ATOM 873 C CA . THR A 1 106 ? -32.905 -8.929 51.493 1.00 49.72 106 THR A CA 1
ATOM 874 C C . THR A 1 106 ? -32.182 -9.713 52.571 1.00 49.72 106 THR A C 1
ATOM 876 O O . THR A 1 106 ? -32.874 -10.341 53.399 1.00 49.72 106 THR A O 1
#

Secondary structure (DSSP, 8-state):
--HHHHHHHHHHHHHHHHHHHHHHTT-HHHHHHHHHHHHHHHTT-SS--HHHHHHHHHHHHHHHHHHHHHHHHHHHHHHHHHHHHHHHHHHHHHHHHHHHHHTTT-

pLDDT: mean 91.07, std 10.83, range [49.72, 98.44]

InterPro domains:
  IPR037285 TM0693-like superfamily [SSF140560] (12-88)

Sequence (106 aa):
MQAFDEQLVKRLLEIEEQLDQLLEEERFEEMSTLLDERKLILEKFTDIPVELAKKIFQADQNRMEKIKHLMEQISQQAKQSKQGQTGLNAYKSLLEQTTNKLDKLT